Protein AF-A0A8T3RP43-F1 (afdb_monomer_lite)

Foldseek 3Di:
DQLVCVLVVNDDDDDAPVVCVVCVVVVSDDDDPLVVDDFADDDDDDDDPPDDCDPVNVVVVVVVPVVADRRRDDPVSVVVSVPPPPPDD

pLDDT: mean 81.71, std 12.96, range [41.12, 96.81]

Radius of gyration: 17.07 Å; chains: 1; bounding box: 38×24×54 Å

Sequence (89 aa):
GAVSVAAAGIGIAHVSDVLTLPELRSGRLQPLLLEWAAPAPSLMVLYPSRRHLTARVRAFADFVAEIYPAKGAWPEITAMAAGRTKSRQ

Secondary structure (DSSP, 8-state):
-HHHHHHTTS------HHHHHHHHHTTS-----GGGPPPPPPP-----TTS---HHHHHHHHHHHHHS-TTSS-HHHHHHHHHGGGS--

Structure (mmCIF, N/CA/C/O backbone):
data_AF-A0A8T3RP43-F1
#
_entry.id   AF-A0A8T3RP43-F1
#
loop_
_atom_site.group_PDB
_atom_site.id
_atom_site.type_symbol
_atom_site.label_atom_id
_atom_site.label_alt_id
_atom_site.label_comp_id
_atom_site.label_asym_id
_atom_site.label_entity_id
_atom_site.label_seq_id
_atom_site.pdbx_PDB_ins_code
_atom_site.Cartn_x
_atom_site.Cartn_y
_atom_site.Cartn_z
_atom_site.occupancy
_atom_site.B_iso_or_equiv
_atom_site.auth_seq_id
_atom_site.auth_comp_id
_atom_site.auth_asym_id
_atom_site.auth_atom_id
_atom_site.pdbx_PDB_model_num
ATOM 1 N N . GLY A 1 1 ? -15.228 -5.735 -2.960 1.00 87.88 1 GLY A N 1
ATOM 2 C CA . GLY A 1 1 ? -13.956 -6.363 -2.528 1.00 87.88 1 GLY A CA 1
ATOM 3 C C . GLY A 1 1 ? -13.726 -6.115 -1.047 1.00 87.88 1 GLY A C 1
ATOM 4 O O . GLY A 1 1 ? -14.457 -5.312 -0.482 1.00 87.88 1 GLY A O 1
ATOM 5 N N . ALA A 1 2 ? -12.734 -6.764 -0.426 1.00 91.94 2 ALA A N 1
ATOM 6 C CA . ALA A 1 2 ? -12.501 -6.687 1.028 1.00 91.94 2 ALA A CA 1
ATOM 7 C C . ALA A 1 2 ? -12.415 -5.243 1.573 1.00 91.94 2 ALA A C 1
ATOM 9 O O . ALA A 1 2 ? -13.021 -4.938 2.594 1.00 91.94 2 ALA A O 1
ATOM 10 N N . VAL A 1 3 ? -11.763 -4.335 0.834 1.00 94.81 3 VAL A N 1
ATOM 11 C CA . VAL A 1 3 ? -11.667 -2.897 1.162 1.00 94.81 3 VAL A CA 1
ATOM 12 C C . VAL A 1 3 ? -13.039 -2.232 1.295 1.00 94.81 3 VAL A C 1
ATOM 14 O O . VAL A 1 3 ? -13.299 -1.542 2.271 1.00 94.81 3 VAL A O 1
ATOM 17 N N . SER A 1 4 ? -13.938 -2.465 0.337 1.00 94.44 4 SER A N 1
ATOM 18 C CA . SER A 1 4 ? -15.272 -1.849 0.321 1.00 94.44 4 SER A CA 1
ATOM 19 C C . SER A 1 4 ? -16.159 -2.352 1.463 1.00 94.44 4 SER A C 1
ATOM 21 O O . SER A 1 4 ? -16.931 -1.575 2.010 1.00 94.44 4 SER A O 1
ATOM 23 N N . VAL A 1 5 ? -16.022 -3.622 1.855 1.00 96.62 5 VAL A N 1
ATOM 24 C CA . VAL A 1 5 ? -16.750 -4.192 3.002 1.00 96.62 5 VAL A CA 1
ATOM 25 C C . VAL A 1 5 ? -16.265 -3.561 4.310 1.00 96.62 5 VAL A C 1
ATOM 27 O O . VAL A 1 5 ? -17.080 -3.162 5.140 1.00 96.62 5 VAL A O 1
ATOM 30 N N . ALA A 1 6 ? -14.949 -3.400 4.473 1.00 96.44 6 ALA A N 1
ATOM 31 C CA . ALA A 1 6 ? -14.380 -2.714 5.631 1.00 96.44 6 ALA A CA 1
ATOM 32 C C . ALA A 1 6 ? -14.775 -1.225 5.677 1.00 96.44 6 ALA A C 1
ATOM 34 O O . ALA A 1 6 ? -15.171 -0.734 6.729 1.00 96.44 6 ALA A O 1
ATOM 35 N N . ALA A 1 7 ? -14.755 -0.526 4.537 1.00 95.81 7 ALA A N 1
ATOM 36 C CA . ALA A 1 7 ? -15.160 0.881 4.444 1.00 95.81 7 ALA A CA 1
ATOM 37 C C . ALA A 1 7 ? -16.660 1.093 4.726 1.00 95.81 7 ALA A C 1
ATOM 39 O O . ALA A 1 7 ? -17.065 2.176 5.137 1.00 95.81 7 ALA A O 1
ATOM 40 N N . ALA A 1 8 ? -17.483 0.055 4.547 1.00 96.31 8 ALA A N 1
ATOM 41 C CA . ALA A 1 8 ? -18.890 0.044 4.942 1.00 96.31 8 ALA A CA 1
ATOM 42 C C . ALA A 1 8 ? -19.109 -0.269 6.439 1.00 96.31 8 ALA A C 1
ATOM 44 O O . ALA A 1 8 ? -20.251 -0.385 6.875 1.00 96.31 8 ALA A O 1
ATOM 45 N N . GLY A 1 9 ? -18.042 -0.436 7.230 1.00 95.00 9 GLY A N 1
ATOM 46 C CA . GLY A 1 9 ? -18.124 -0.702 8.670 1.00 95.00 9 GLY A CA 1
ATOM 47 C C . GLY A 1 9 ? -18.478 -2.146 9.037 1.00 95.00 9 GLY A C 1
ATOM 48 O O . GLY A 1 9 ? -18.817 -2.420 10.184 1.00 95.00 9 GLY A O 1
ATOM 49 N N . ILE A 1 10 ? -18.399 -3.080 8.086 1.00 96.81 10 ILE A N 1
ATOM 50 C CA . ILE A 1 10 ? -18.822 -4.478 8.286 1.00 96.81 10 ILE A CA 1
ATOM 51 C C . ILE A 1 10 ? -17.717 -5.315 8.961 1.00 96.81 10 ILE A C 1
ATOM 53 O O . ILE A 1 10 ? -17.988 -6.384 9.504 1.00 96.81 10 ILE A O 1
ATOM 57 N N . GLY A 1 11 ? -16.463 -4.850 8.961 1.00 93.94 11 GLY A N 1
ATOM 58 C CA . GLY A 1 11 ? -15.368 -5.553 9.629 1.00 93.94 11 GLY A CA 1
ATOM 59 C C . GLY A 1 11 ? -13.978 -4.986 9.347 1.00 93.94 11 GLY A C 1
ATOM 60 O O . GLY A 1 11 ? -13.826 -3.867 8.860 1.00 93.94 11 GLY A O 1
ATOM 61 N N . ILE A 1 12 ? -12.958 -5.790 9.653 1.00 94.81 12 ILE A N 1
ATOM 62 C CA . ILE A 1 12 ? -11.535 -5.475 9.460 1.00 94.81 12 ILE A CA 1
ATOM 63 C C . ILE A 1 12 ? -11.020 -6.231 8.228 1.00 94.81 12 ILE A C 1
ATOM 65 O O . ILE A 1 12 ? -11.365 -7.394 8.024 1.00 94.81 12 ILE A O 1
ATOM 69 N N . ALA A 1 13 ? -10.170 -5.592 7.421 1.00 93.06 13 ALA A N 1
ATOM 70 C CA . ALA A 1 13 ? -9.536 -6.213 6.261 1.00 93.06 13 ALA A CA 1
ATOM 71 C C . ALA A 1 13 ? -8.008 -6.089 6.331 1.00 93.06 13 ALA A C 1
ATOM 73 O O . ALA A 1 13 ? -7.483 -5.005 6.579 1.00 93.06 13 ALA A O 1
ATOM 74 N N . HIS A 1 14 ? -7.306 -7.190 6.054 1.00 90.38 14 HIS A N 1
ATOM 75 C CA . HIS A 1 14 ? -5.861 -7.197 5.836 1.00 90.38 14 HIS A CA 1
ATOM 76 C C . HIS A 1 14 ? -5.586 -7.307 4.335 1.00 90.38 14 HIS A C 1
ATOM 78 O O . HIS A 1 14 ? -5.863 -8.328 3.708 1.00 90.38 14 HIS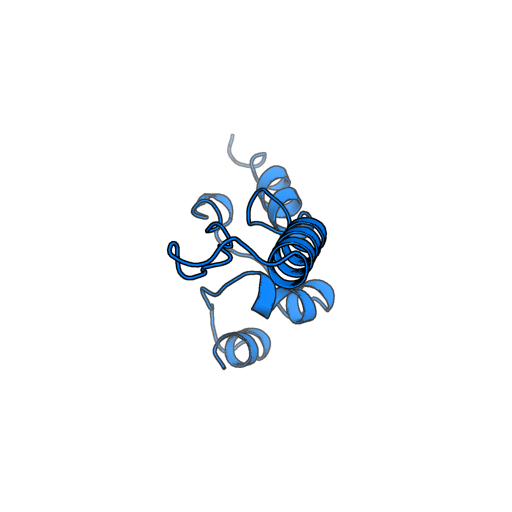 A O 1
ATOM 84 N N . VAL A 1 15 ? -5.117 -6.212 3.748 1.00 87.62 15 VAL A N 1
ATOM 85 C CA . VAL A 1 15 ? -4.957 -6.027 2.302 1.00 87.62 15 VAL A CA 1
ATOM 86 C C . VAL A 1 15 ? -3.752 -5.127 2.039 1.00 87.62 15 VAL A C 1
ATOM 88 O O . VAL A 1 15 ? -3.292 -4.434 2.945 1.00 87.62 15 VAL A O 1
ATOM 91 N N . SER A 1 16 ? -3.263 -5.103 0.796 1.00 85.19 16 SER A N 1
ATOM 92 C CA . SER A 1 16 ? -2.219 -4.151 0.402 1.00 85.19 16 SER A CA 1
ATOM 93 C C . SER A 1 16 ? -2.690 -2.709 0.603 1.00 85.19 16 SER A C 1
ATOM 95 O O . SER A 1 16 ? -3.814 -2.333 0.264 1.00 85.19 16 SER A O 1
ATOM 97 N N . ASP A 1 17 ? -1.776 -1.911 1.134 1.00 81.94 17 ASP A N 1
ATOM 98 C CA . ASP A 1 17 ? -1.847 -0.465 1.289 1.00 81.94 17 ASP A CA 1
ATOM 99 C C . ASP A 1 17 ? -2.263 0.282 0.013 1.00 81.94 17 ASP A C 1
ATOM 101 O O . ASP A 1 17 ? -3.100 1.179 0.073 1.00 81.94 17 ASP A O 1
ATOM 105 N N . VAL A 1 18 ? -1.768 -0.134 -1.153 1.00 82.56 18 VAL A N 1
ATOM 106 C CA . VAL A 1 18 ? -2.099 0.454 -2.465 1.00 82.56 18 VAL A CA 1
ATOM 107 C C . VAL A 1 18 ? -3.607 0.461 -2.719 1.00 82.56 18 VAL A C 1
ATOM 109 O O . VAL A 1 18 ? -4.144 1.414 -3.281 1.00 82.56 18 VAL A O 1
ATOM 112 N N . LEU A 1 19 ? -4.309 -0.582 -2.270 1.00 88.12 19 LEU A N 1
ATOM 113 C CA . LEU A 1 19 ? -5.757 -0.703 -2.436 1.00 88.12 19 LEU A CA 1
ATOM 114 C C . LEU A 1 19 ? -6.543 0.129 -1.415 1.00 88.12 19 LEU A C 1
ATOM 116 O O . LEU A 1 19 ? -7.731 0.370 -1.623 1.00 88.12 19 LEU A O 1
ATOM 120 N N . THR A 1 20 ? -5.918 0.547 -0.311 1.00 89.88 20 THR A N 1
ATOM 121 C CA . THR A 1 20 ? -6.591 1.244 0.794 1.00 89.88 20 THR A CA 1
ATOM 122 C C . THR A 1 20 ? -6.337 2.744 0.823 1.00 89.88 20 THR A C 1
ATOM 124 O O . THR A 1 20 ? -7.135 3.440 1.450 1.00 89.88 20 THR A O 1
ATOM 127 N N . LEU A 1 21 ? -5.320 3.281 0.128 1.00 87.62 21 LEU A N 1
ATOM 128 C CA . LEU A 1 21 ? -5.042 4.730 0.146 1.00 87.62 21 LEU A CA 1
ATOM 129 C C . LEU A 1 21 ? -6.250 5.622 -0.139 1.00 87.62 21 LEU A C 1
ATOM 131 O O . LEU A 1 21 ? -6.404 6.597 0.596 1.00 87.62 21 LEU A O 1
ATOM 135 N N . PRO A 1 22 ? -7.090 5.369 -1.164 1.00 90.62 22 PRO A N 1
ATOM 136 C CA . PRO A 1 22 ? -8.211 6.264 -1.449 1.00 90.62 22 PRO A CA 1
ATOM 137 C C . PRO A 1 22 ? -9.163 6.375 -0.253 1.00 90.62 22 PRO A C 1
ATOM 139 O O . PRO A 1 22 ? -9.577 7.465 0.137 1.00 90.62 22 PRO A O 1
ATOM 142 N N . GLU A 1 23 ? -9.445 5.237 0.374 1.00 92.38 23 GLU A N 1
ATOM 143 C CA . GLU A 1 23 ? -10.342 5.124 1.516 1.00 92.38 23 GLU A CA 1
ATOM 144 C C . GLU A 1 23 ? -9.716 5.695 2.797 1.00 92.38 23 GLU A C 1
ATOM 146 O O . GLU A 1 23 ? -10.381 6.433 3.524 1.00 92.38 23 GLU A O 1
ATOM 151 N N . LEU A 1 24 ? -8.424 5.436 3.036 1.00 89.94 24 LEU A N 1
ATOM 152 C CA . LEU A 1 24 ? -7.653 6.005 4.147 1.00 89.94 24 LEU A CA 1
ATOM 153 C C . LEU A 1 24 ? -7.587 7.534 4.060 1.00 89.94 24 LEU A C 1
ATOM 155 O O . LEU A 1 24 ? -7.876 8.217 5.038 1.00 89.94 24 LEU A O 1
ATOM 159 N N . ARG A 1 25 ? -7.268 8.085 2.880 1.00 89.75 25 ARG A N 1
ATOM 160 C CA . ARG A 1 25 ? -7.220 9.539 2.641 1.00 89.75 25 ARG A CA 1
ATOM 161 C C . ARG A 1 25 ? -8.584 10.198 2.811 1.00 89.75 25 ARG A C 1
ATOM 163 O O . ARG A 1 25 ? -8.658 11.337 3.254 1.00 89.75 25 ARG A O 1
ATOM 170 N N . SER A 1 26 ? -9.656 9.480 2.479 1.00 93.25 26 SER A N 1
ATOM 171 C CA . SER A 1 26 ? -11.027 9.951 2.695 1.00 93.25 26 SER A CA 1
ATOM 172 C C . SER A 1 26 ? -11.514 9.830 4.146 1.00 93.25 26 SER A C 1
ATOM 174 O O . SER A 1 26 ? -12.604 10.303 4.452 1.00 93.25 26 SER A O 1
ATOM 176 N N . GLY A 1 27 ? -10.750 9.175 5.029 1.00 92.69 27 GLY A N 1
ATOM 177 C CA . GLY A 1 27 ? -11.140 8.918 6.418 1.00 92.69 27 GLY A CA 1
ATOM 178 C C . GLY A 1 27 ? -12.172 7.800 6.603 1.00 92.69 27 GLY A C 1
ATOM 179 O O . GLY A 1 27 ? -12.625 7.577 7.721 1.00 92.69 27 GLY A O 1
ATOM 180 N N . ARG A 1 28 ? -12.544 7.075 5.538 1.00 94.88 28 ARG A N 1
ATOM 181 C CA . ARG A 1 28 ? -13.486 5.939 5.608 1.00 94.88 28 ARG A CA 1
ATOM 182 C C . ARG A 1 28 ? -12.858 4.664 6.161 1.00 94.88 28 ARG A C 1
ATOM 184 O O . ARG A 1 28 ? -13.572 3.765 6.591 1.00 94.88 28 ARG A O 1
ATOM 191 N N . LEU A 1 29 ? -11.529 4.581 6.157 1.00 93.69 29 LEU A N 1
ATOM 192 C CA . LEU A 1 29 ? -10.778 3.516 6.815 1.00 93.69 29 LEU A CA 1
ATOM 193 C C . LEU A 1 29 ? -9.827 4.093 7.857 1.00 93.69 29 LEU A C 1
ATOM 195 O O . LEU A 1 29 ? -9.261 5.169 7.676 1.00 93.69 29 LEU A O 1
ATOM 199 N N . GLN A 1 30 ? -9.599 3.317 8.915 1.00 91.19 30 GLN A N 1
ATOM 200 C CA . GLN A 1 30 ? -8.611 3.609 9.946 1.00 91.19 30 GLN A CA 1
ATOM 201 C C . GLN A 1 30 ? -7.636 2.429 10.089 1.00 91.19 30 GLN A C 1
ATOM 203 O O . GLN A 1 30 ? -8.087 1.293 10.242 1.00 91.19 30 GLN A O 1
ATOM 208 N N . PRO A 1 31 ? -6.309 2.662 10.104 1.00 89.44 31 PRO A N 1
ATOM 209 C CA . PRO A 1 31 ? -5.336 1.605 10.354 1.00 89.44 31 PRO A CA 1
ATOM 210 C C . PRO A 1 31 ? -5.378 1.106 11.803 1.00 89.44 31 PRO A C 1
ATOM 212 O O . PRO A 1 31 ? -5.391 1.902 12.757 1.00 89.44 31 PRO A O 1
ATOM 215 N N . LEU A 1 32 ? -5.323 -0.217 11.954 1.00 89.31 32 LEU A N 1
ATOM 216 C CA . LEU A 1 32 ? -5.362 -0.947 13.222 1.00 89.31 32 LEU A CA 1
ATOM 217 C C . LEU A 1 32 ? -4.113 -1.829 13.370 1.00 89.31 32 LEU A C 1
ATOM 219 O O . LEU A 1 32 ? -3.525 -2.218 12.365 1.00 89.31 32 LEU A O 1
ATOM 223 N N . LEU A 1 33 ? -3.742 -2.148 14.618 1.00 88.81 33 LEU A N 1
ATOM 224 C CA . LEU A 1 33 ? -2.653 -3.081 14.963 1.00 88.81 33 LEU A CA 1
ATOM 225 C C . LEU A 1 33 ? -1.307 -2.759 14.282 1.00 88.81 33 LEU A C 1
ATOM 227 O O . LEU A 1 33 ? -0.572 -3.661 13.887 1.00 88.81 33 LEU A O 1
ATOM 231 N N . LEU A 1 34 ? -0.983 -1.471 14.116 1.00 84.38 34 LEU A N 1
ATOM 232 C CA . LEU A 1 34 ? 0.223 -1.030 13.403 1.00 84.38 34 LEU A CA 1
ATOM 233 C C . LEU A 1 34 ? 1.515 -1.519 14.069 1.00 84.38 34 LEU A C 1
ATOM 235 O O . LEU A 1 34 ? 2.520 -1.705 13.394 1.00 84.38 34 LEU A O 1
ATOM 239 N N . GLU A 1 35 ? 1.483 -1.763 15.377 1.00 83.75 35 GLU A N 1
ATOM 240 C CA . GLU A 1 35 ? 2.596 -2.327 16.136 1.00 83.75 35 GLU A CA 1
ATOM 241 C C . GLU A 1 35 ? 2.860 -3.814 15.836 1.00 83.75 35 GLU A C 1
ATOM 243 O O . GLU A 1 35 ? 3.943 -4.312 16.127 1.00 83.75 35 GLU A O 1
ATOM 248 N N . TRP A 1 36 ? 1.901 -4.500 15.207 1.00 84.06 36 TRP A N 1
ATOM 249 C CA . TRP A 1 36 ? 2.015 -5.887 14.743 1.00 84.06 36 TRP A CA 1
ATOM 250 C C . TRP A 1 36 ? 2.162 -5.984 13.220 1.00 84.06 36 TRP A C 1
ATOM 252 O O . TRP A 1 36 ? 2.137 -7.085 12.666 1.00 84.06 36 TRP A O 1
ATOM 262 N N . ALA A 1 37 ? 2.276 -4.851 12.522 1.00 78.56 37 ALA A N 1
ATOM 263 C CA . ALA A 1 37 ? 2.371 -4.842 11.073 1.00 78.56 37 ALA A CA 1
ATOM 264 C C . ALA A 1 37 ? 3.690 -5.482 10.618 1.00 78.56 37 ALA A C 1
ATOM 266 O O . ALA A 1 37 ? 4.779 -5.083 11.036 1.00 78.56 37 ALA A O 1
ATOM 267 N N . ALA A 1 38 ? 3.588 -6.469 9.727 1.00 75.25 38 ALA A N 1
ATOM 268 C CA . ALA A 1 38 ? 4.755 -7.009 9.050 1.00 75.25 38 ALA A CA 1
ATOM 269 C C . ALA A 1 38 ? 5.383 -5.934 8.139 1.00 75.25 38 ALA A C 1
ATOM 271 O O . ALA A 1 38 ? 4.667 -5.057 7.643 1.00 75.25 38 ALA A O 1
ATOM 272 N N . PRO A 1 39 ? 6.700 -6.007 7.872 1.00 74.25 39 PRO A N 1
ATOM 273 C CA . PRO A 1 39 ? 7.322 -5.178 6.851 1.00 74.25 39 PRO A CA 1
ATOM 274 C C . PRO A 1 39 ? 6.564 -5.302 5.530 1.00 74.25 39 PRO A C 1
ATOM 276 O O . PRO A 1 39 ? 6.210 -6.408 5.111 1.00 74.25 39 PRO A O 1
ATOM 279 N N . ALA A 1 40 ? 6.306 -4.168 4.885 1.00 73.12 40 ALA A N 1
ATOM 280 C CA . ALA A 1 40 ? 5.569 -4.166 3.636 1.00 73.12 40 ALA A CA 1
ATOM 281 C C . ALA A 1 40 ? 6.333 -4.949 2.549 1.00 73.12 40 ALA A C 1
ATOM 283 O O . ALA A 1 40 ? 7.562 -4.837 2.461 1.00 73.12 40 ALA A O 1
ATOM 284 N N . PRO A 1 41 ? 5.632 -5.756 1.732 1.00 72.56 41 PRO A N 1
ATOM 285 C CA . PRO A 1 41 ? 6.275 -6.553 0.698 1.00 72.56 41 PRO A CA 1
ATOM 286 C C . PRO A 1 41 ? 6.914 -5.653 -0.366 1.00 72.56 41 PRO A C 1
ATOM 288 O O . PRO A 1 41 ? 6.400 -4.584 -0.696 1.00 72.56 41 PRO A O 1
ATOM 291 N N . SER A 1 42 ? 8.034 -6.100 -0.934 1.00 76.00 42 SER A N 1
ATOM 292 C CA . 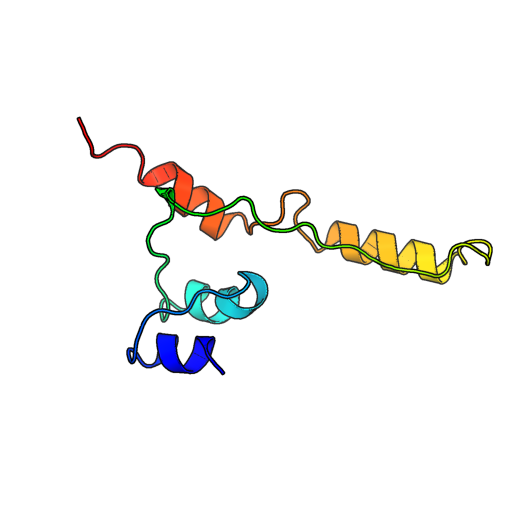SER A 1 42 ? 8.676 -5.411 -2.052 1.00 76.00 42 SER A CA 1
ATOM 293 C C . SER A 1 42 ? 7.867 -5.583 -3.341 1.00 76.00 42 SER A C 1
ATOM 295 O O . SER A 1 42 ? 7.440 -6.687 -3.685 1.00 76.00 42 SER A O 1
ATOM 297 N N . LEU A 1 43 ? 7.688 -4.493 -4.094 1.00 81.00 43 LEU A N 1
ATOM 298 C CA . LEU A 1 43 ? 7.190 -4.569 -5.465 1.00 81.00 43 LEU A CA 1
ATOM 299 C C . LEU A 1 43 ? 8.336 -4.987 -6.394 1.00 81.00 43 LEU A C 1
ATOM 301 O O . LEU A 1 43 ? 9.416 -4.399 -6.358 1.00 81.00 43 LEU A O 1
ATOM 305 N N . MET A 1 44 ? 8.099 -5.987 -7.242 1.00 84.44 44 MET A N 1
ATOM 306 C CA . MET A 1 44 ? 9.103 -6.508 -8.172 1.00 84.44 44 MET A CA 1
ATOM 307 C C . MET A 1 44 ? 8.601 -6.446 -9.613 1.00 84.44 44 MET A C 1
ATOM 309 O O . MET A 1 44 ? 7.512 -6.927 -9.923 1.00 84.44 44 MET A O 1
ATOM 313 N N . VAL A 1 45 ? 9.429 -5.912 -10.512 1.00 87.62 45 VAL A N 1
ATOM 314 C CA . VAL A 1 45 ? 9.193 -5.965 -11.960 1.00 87.62 45 VAL A CA 1
ATOM 315 C C . VAL A 1 45 ? 9.883 -7.214 -12.508 1.00 87.62 45 VAL A C 1
ATOM 317 O O . VAL A 1 45 ? 11.111 -7.280 -12.561 1.00 87.62 45 VAL A O 1
ATOM 320 N N . LEU A 1 46 ? 9.097 -8.219 -12.901 1.00 90.31 46 LEU A N 1
ATOM 321 C CA . LEU A 1 46 ? 9.606 -9.490 -13.421 1.00 90.31 46 LEU A CA 1
ATOM 322 C C . LEU A 1 46 ? 9.651 -9.482 -14.953 1.00 90.31 46 LEU A C 1
ATOM 324 O O . LEU A 1 46 ? 8.671 -9.142 -15.614 1.00 90.31 46 LEU A O 1
ATOM 328 N N . TYR A 1 47 ? 10.779 -9.905 -15.522 1.00 86.69 47 T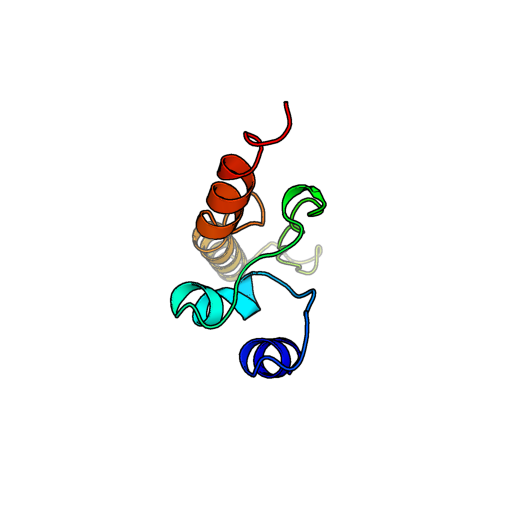YR A N 1
ATOM 329 C CA . TYR A 1 47 ? 10.967 -10.042 -16.966 1.00 86.69 47 TYR A CA 1
ATOM 330 C C . TYR A 1 47 ? 11.853 -11.257 -17.299 1.00 86.69 47 TYR A C 1
ATOM 332 O O . TYR A 1 47 ? 12.675 -11.666 -16.476 1.00 86.69 47 TYR A O 1
ATOM 340 N N . PRO A 1 48 ? 11.716 -11.864 -18.496 1.00 86.38 48 PRO A N 1
ATOM 341 C CA . PRO A 1 48 ? 12.534 -13.010 -18.891 1.00 86.38 48 PRO A CA 1
ATOM 342 C C . PRO A 1 48 ? 14.026 -12.662 -18.968 1.00 86.38 48 PRO A C 1
ATOM 344 O O . PRO A 1 48 ? 14.411 -11.717 -19.653 1.00 86.38 48 PRO A O 1
ATOM 347 N N . SER A 1 49 ? 14.881 -13.479 -18.347 1.00 73.19 49 SER A N 1
ATOM 348 C CA . SER A 1 49 ? 16.333 -13.238 -18.261 1.00 73.19 49 SER A CA 1
ATOM 349 C C . SER A 1 49 ? 17.089 -13.319 -19.594 1.00 73.19 49 SER A C 1
ATOM 351 O O . SER A 1 49 ? 18.211 -12.835 -19.697 1.00 73.19 49 SER A O 1
ATOM 353 N N . ARG A 1 50 ? 16.505 -13.952 -20.622 1.00 63.19 50 ARG A N 1
ATOM 354 C CA . ARG A 1 50 ? 17.216 -14.364 -21.850 1.00 63.19 50 ARG A CA 1
ATOM 355 C C . ARG A 1 50 ? 17.151 -13.373 -23.015 1.00 63.19 50 ARG A C 1
ATOM 357 O O . ARG A 1 50 ? 17.650 -13.677 -24.093 1.00 63.19 50 ARG A O 1
ATOM 364 N N . ARG A 1 51 ? 16.537 -12.203 -22.840 1.00 61.38 51 ARG A N 1
ATOM 365 C CA . ARG A 1 51 ? 16.602 -11.112 -23.823 1.00 61.38 51 ARG A CA 1
ATOM 366 C C . ARG A 1 51 ? 17.347 -9.955 -23.183 1.00 61.38 51 ARG A C 1
ATOM 368 O O . ARG A 1 51 ? 17.025 -9.595 -22.055 1.00 61.38 51 ARG A O 1
ATOM 375 N N . HIS A 1 52 ? 18.313 -9.374 -23.900 1.00 72.44 52 HIS A N 1
ATOM 376 C CA . HIS A 1 52 ? 18.876 -8.078 -23.524 1.00 72.44 52 HIS A CA 1
ATOM 377 C C . HIS A 1 52 ? 17.716 -7.151 -23.157 1.00 72.44 52 HIS A C 1
ATOM 379 O O . HIS A 1 52 ? 16.783 -6.996 -23.953 1.00 72.44 52 HIS A O 1
ATOM 385 N N . LEU A 1 53 ? 17.734 -6.627 -21.929 1.00 82.50 53 LEU A N 1
ATOM 386 C CA . LEU A 1 53 ? 16.672 -5.767 -21.429 1.00 82.50 53 LEU A CA 1
ATOM 387 C C . LEU A 1 53 ? 16.522 -4.609 -22.413 1.00 82.50 53 LEU A C 1
ATOM 389 O O . LEU A 1 53 ? 17.449 -3.819 -22.590 1.00 82.50 53 LEU A O 1
ATOM 393 N N . THR A 1 54 ? 15.390 -4.543 -23.108 1.00 88.75 54 THR A N 1
ATOM 394 C CA . THR A 1 54 ? 15.196 -3.482 -24.094 1.00 88.75 54 THR A CA 1
ATOM 395 C C . THR A 1 54 ? 15.156 -2.141 -23.368 1.00 88.75 54 THR A C 1
ATOM 397 O O . THR A 1 54 ? 14.691 -2.061 -22.227 1.00 88.75 54 THR A O 1
ATOM 400 N N . ALA A 1 55 ? 15.588 -1.070 -24.036 1.00 90.81 55 ALA A N 1
ATOM 401 C CA . ALA A 1 55 ? 15.535 0.277 -23.464 1.00 90.81 55 ALA A CA 1
ATOM 402 C C . ALA A 1 55 ? 14.123 0.639 -22.965 1.00 90.81 55 ALA A C 1
ATOM 404 O O . ALA A 1 55 ? 13.977 1.274 -21.929 1.00 90.81 55 ALA A O 1
ATOM 405 N N . A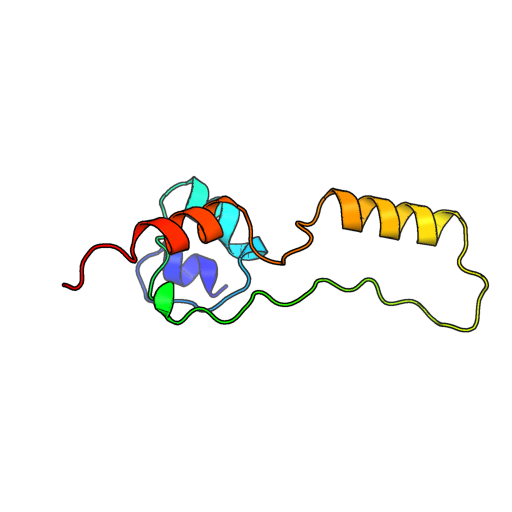RG A 1 56 ? 13.076 0.156 -23.652 1.00 91.75 56 ARG A N 1
ATOM 406 C CA . ARG A 1 56 ? 11.675 0.354 -23.257 1.00 91.75 56 ARG A CA 1
ATOM 407 C C . ARG A 1 56 ? 11.314 -0.360 -21.951 1.00 91.75 56 ARG A C 1
ATOM 409 O O . ARG A 1 56 ? 10.631 0.229 -21.123 1.00 91.75 56 ARG A O 1
ATOM 416 N N . VAL A 1 57 ? 11.752 -1.608 -21.761 1.00 91.38 57 VAL A N 1
ATOM 417 C CA . VAL A 1 57 ? 11.480 -2.348 -20.513 1.00 91.38 57 VAL A CA 1
ATOM 418 C C . VAL A 1 57 ? 12.255 -1.735 -19.352 1.00 91.38 57 VAL A C 1
ATOM 420 O O . VAL A 1 57 ? 11.692 -1.592 -18.272 1.00 91.38 57 VAL A O 1
ATOM 423 N N . ARG A 1 58 ? 13.508 -1.317 -19.581 1.00 90.06 58 ARG A N 1
ATOM 424 C CA . ARG A 1 58 ? 14.279 -0.572 -18.579 1.00 90.06 58 ARG A CA 1
ATOM 425 C C . ARG A 1 58 ? 13.568 0.723 -18.185 1.00 90.06 58 ARG A C 1
ATOM 427 O O . ARG A 1 58 ? 13.295 0.901 -17.010 1.00 90.06 58 ARG A O 1
ATOM 434 N N . ALA A 1 59 ? 13.187 1.552 -19.157 1.00 93.19 59 ALA A N 1
ATOM 435 C CA . ALA A 1 59 ? 12.491 2.809 -18.888 1.00 93.19 59 ALA A CA 1
ATOM 436 C C . ALA A 1 59 ? 11.183 2.606 -18.104 1.00 93.19 59 ALA A C 1
ATOM 438 O O . ALA A 1 59 ? 10.871 3.387 -17.214 1.00 93.19 59 ALA A O 1
ATOM 439 N N . PHE A 1 60 ? 10.429 1.539 -18.394 1.00 92.50 60 PHE A N 1
ATOM 440 C CA . PHE A 1 60 ? 9.242 1.190 -17.611 1.00 92.50 60 PHE A CA 1
ATOM 441 C C . PHE A 1 60 ? 9.587 0.772 -16.175 1.00 92.50 60 PHE A C 1
ATOM 443 O O . PHE A 1 60 ? 8.926 1.214 -15.242 1.00 92.50 60 PHE A O 1
ATOM 450 N N . ALA A 1 61 ? 10.608 -0.067 -15.987 1.00 90.94 61 ALA A N 1
ATOM 451 C CA . ALA A 1 61 ? 11.040 -0.482 -14.655 1.00 90.94 61 ALA A CA 1
ATOM 452 C C . ALA A 1 61 ? 11.527 0.713 -13.819 1.00 90.94 61 ALA A C 1
ATOM 454 O O . ALA A 1 61 ? 11.162 0.813 -12.650 1.00 90.94 61 ALA A O 1
ATOM 455 N N . ASP A 1 62 ? 12.277 1.631 -14.435 1.00 91.06 62 ASP A N 1
ATOM 456 C CA . ASP A 1 62 ? 12.744 2.869 -13.807 1.00 91.06 62 ASP A CA 1
ATOM 457 C C . ASP A 1 62 ? 11.555 3.764 -13.419 1.00 91.06 62 ASP A C 1
ATOM 459 O O . ASP A 1 62 ? 11.471 4.213 -12.279 1.00 91.06 62 ASP A O 1
ATOM 463 N N . PHE A 1 63 ? 10.579 3.936 -14.319 1.00 92.38 63 PHE A N 1
ATOM 464 C CA . PHE A 1 63 ? 9.345 4.673 -14.031 1.00 92.38 63 PHE A CA 1
ATOM 465 C C . PHE A 1 63 ? 8.568 4.068 -12.854 1.00 92.38 63 PHE A C 1
ATOM 467 O O . PHE A 1 63 ? 8.140 4.789 -11.958 1.00 92.38 63 PHE A O 1
ATOM 474 N N . VAL A 1 64 ? 8.404 2.740 -12.821 1.00 90.31 64 VAL A N 1
ATOM 475 C CA . VAL A 1 64 ? 7.728 2.053 -11.709 1.00 90.31 64 VAL A CA 1
ATOM 476 C C . VAL A 1 64 ? 8.486 2.262 -10.397 1.00 90.31 64 VAL A C 1
ATOM 478 O O . VAL A 1 64 ? 7.856 2.511 -9.372 1.00 90.31 64 VAL A O 1
ATOM 481 N N . ALA A 1 65 ? 9.819 2.190 -10.421 1.00 86.06 65 ALA A N 1
ATOM 482 C CA . ALA A 1 65 ? 10.655 2.418 -9.246 1.00 86.06 65 ALA A CA 1
ATOM 483 C C . ALA A 1 65 ? 10.589 3.866 -8.727 1.00 86.06 65 ALA A C 1
ATOM 485 O O . ALA A 1 65 ? 10.790 4.085 -7.536 1.00 86.06 65 ALA A O 1
ATOM 486 N N . GLU A 1 66 ? 10.288 4.840 -9.589 1.00 87.81 66 GLU A N 1
ATOM 487 C CA . GLU A 1 66 ? 10.092 6.242 -9.205 1.00 87.81 66 GLU A CA 1
ATOM 488 C C . GLU A 1 66 ? 8.747 6.469 -8.495 1.00 87.81 66 GLU A C 1
ATOM 490 O O . GLU A 1 66 ? 8.679 7.198 -7.505 1.00 87.81 66 GLU A O 1
ATOM 495 N N . ILE A 1 67 ? 7.673 5.831 -8.972 1.00 84.62 67 ILE A N 1
ATOM 496 C CA . ILE A 1 67 ? 6.321 6.038 -8.427 1.00 84.62 67 ILE A CA 1
ATOM 497 C C . ILE A 1 67 ? 6.009 5.165 -7.205 1.00 84.62 67 ILE A C 1
ATOM 499 O O . ILE A 1 67 ? 5.064 5.466 -6.473 1.00 84.62 67 ILE A O 1
ATOM 503 N N . TYR A 1 68 ? 6.767 4.086 -6.981 1.00 79.50 68 TYR A N 1
ATOM 504 C CA . TYR A 1 68 ? 6.596 3.214 -5.819 1.00 79.50 68 TYR A CA 1
ATOM 505 C C . TYR A 1 68 ? 7.617 3.516 -4.716 1.00 79.50 68 TYR A C 1
ATOM 507 O O . TYR A 1 68 ? 8.820 3.548 -4.974 1.00 79.50 68 TYR A O 1
ATOM 515 N N . PRO A 1 69 ? 7.179 3.659 -3.452 1.00 69.94 69 PRO A N 1
ATOM 516 C CA . PRO A 1 69 ? 8.098 3.886 -2.348 1.00 69.94 69 PRO A CA 1
ATOM 517 C C . PRO A 1 69 ? 9.030 2.680 -2.144 1.00 69.94 69 PRO A C 1
ATOM 519 O O . PRO A 1 69 ? 8.585 1.549 -1.947 1.00 69.94 69 PRO A O 1
ATOM 522 N N . ALA A 1 70 ? 10.341 2.937 -2.103 1.00 63.09 70 ALA A N 1
ATOM 523 C CA . ALA A 1 70 ? 11.387 1.909 -2.011 1.00 63.09 70 ALA A CA 1
ATOM 524 C C . ALA A 1 70 ? 11.313 1.006 -0.758 1.00 63.09 70 ALA A C 1
ATOM 526 O O . ALA A 1 70 ? 11.942 -0.048 -0.724 1.00 63.09 70 ALA A O 1
ATOM 527 N N . LYS A 1 71 ? 10.558 1.404 0.278 1.00 63.03 71 LYS A N 1
ATOM 528 C CA . LYS A 1 71 ? 10.357 0.635 1.522 1.00 63.03 71 LYS A CA 1
ATOM 529 C C . LYS A 1 71 ? 8.964 0.002 1.656 1.00 63.03 71 LYS A C 1
ATOM 531 O O . LYS A 1 71 ? 8.588 -0.406 2.749 1.00 63.03 71 LYS A O 1
ATOM 536 N N . GLY A 1 72 ? 8.209 -0.097 0.561 1.00 63.50 72 GLY A N 1
ATOM 537 C CA . GLY A 1 72 ? 6.988 -0.906 0.471 1.00 63.50 72 GLY A CA 1
ATOM 538 C C . GLY A 1 72 ? 5.754 -0.340 1.178 1.00 63.50 72 GLY A C 1
ATOM 539 O O . GLY A 1 72 ? 4.659 -0.738 0.819 1.00 63.50 72 GLY A O 1
ATOM 540 N N . ALA A 1 73 ? 5.904 0.583 2.133 1.00 67.75 73 ALA A N 1
ATOM 541 C CA . ALA A 1 73 ? 4.788 1.244 2.804 1.00 67.75 73 ALA A CA 1
ATOM 542 C C . ALA A 1 73 ? 4.697 2.717 2.401 1.00 67.75 73 ALA A C 1
ATOM 544 O O . ALA A 1 73 ? 5.703 3.435 2.366 1.00 67.75 73 ALA A O 1
ATOM 545 N N . TRP A 1 74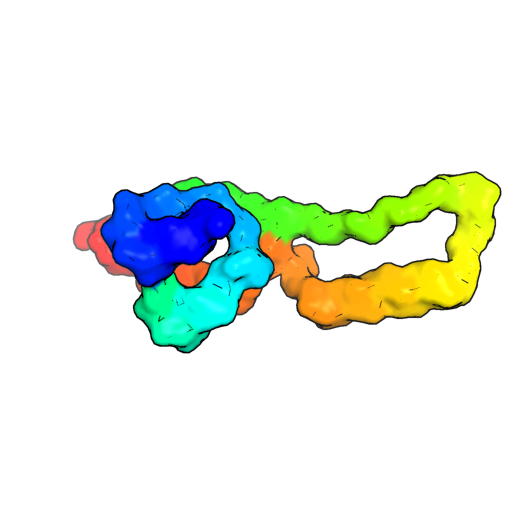 ? 3.476 3.188 2.159 1.00 73.69 74 TRP A N 1
ATOM 546 C CA . TRP A 1 74 ? 3.222 4.613 1.963 1.00 73.69 74 TRP A CA 1
ATOM 547 C C . TRP A 1 74 ? 3.597 5.431 3.215 1.00 73.69 74 TRP A C 1
ATOM 549 O O . TRP A 1 74 ? 3.407 4.954 4.348 1.00 73.69 74 TRP A O 1
ATOM 559 N N . PRO A 1 75 ? 4.138 6.658 3.049 1.00 72.94 75 PRO A N 1
ATOM 560 C CA . PRO A 1 75 ? 4.577 7.493 4.167 1.00 72.94 75 PRO A CA 1
ATOM 561 C C . PRO A 1 75 ? 3.485 7.732 5.210 1.00 72.94 75 PRO A C 1
ATOM 563 O O . PRO A 1 75 ? 3.782 7.753 6.402 1.00 72.94 75 PRO A O 1
ATOM 566 N N . GLU A 1 76 ? 2.226 7.852 4.782 1.00 74.56 76 GLU A N 1
ATOM 567 C CA . GLU A 1 76 ? 1.069 8.078 5.648 1.00 74.56 76 GLU A CA 1
ATOM 568 C C . GLU A 1 76 ? 0.911 6.952 6.682 1.00 74.56 76 GLU A C 1
ATOM 570 O O . GLU A 1 76 ? 0.806 7.212 7.879 1.00 74.56 76 GLU A O 1
ATOM 575 N N . ILE A 1 77 ? 0.978 5.692 6.244 1.00 75.75 77 ILE A N 1
ATOM 576 C CA . ILE A 1 77 ? 0.829 4.521 7.123 1.00 75.75 77 ILE A CA 1
ATOM 577 C C . ILE A 1 77 ? 2.050 4.388 8.040 1.00 75.75 77 ILE A C 1
ATOM 579 O O . ILE A 1 77 ? 1.913 4.117 9.235 1.00 75.75 77 ILE A O 1
ATOM 583 N N . THR A 1 78 ? 3.242 4.645 7.499 1.00 74.31 78 THR A N 1
ATOM 584 C CA . THR A 1 78 ? 4.503 4.575 8.250 1.00 74.31 78 THR A CA 1
ATOM 585 C C . THR A 1 78 ? 4.556 5.628 9.364 1.00 74.31 78 THR A C 1
ATOM 587 O O . THR A 1 78 ? 4.923 5.319 10.498 1.00 74.31 78 THR A O 1
ATOM 590 N N . ALA A 1 79 ? 4.135 6.864 9.081 1.00 74.06 79 ALA A N 1
ATOM 591 C CA . ALA A 1 79 ? 4.062 7.940 10.068 1.00 74.06 79 ALA A CA 1
ATOM 592 C C . ALA A 1 79 ? 3.036 7.635 11.172 1.00 74.06 79 ALA A C 1
ATOM 594 O O . ALA A 1 79 ? 3.302 7.862 12.354 1.00 74.06 79 ALA A O 1
ATOM 595 N N . MET A 1 80 ? 1.884 7.060 10.806 1.00 73.75 80 MET A N 1
ATOM 596 C CA . MET A 1 80 ? 0.858 6.638 11.765 1.00 73.75 80 MET A CA 1
ATOM 597 C C . MET A 1 80 ? 1.339 5.506 12.680 1.00 73.75 80 MET A C 1
ATOM 599 O O . MET A 1 80 ? 0.953 5.472 13.850 1.00 73.75 80 MET A O 1
ATOM 603 N N . ALA A 1 81 ? 2.187 4.607 12.175 1.00 70.44 81 ALA A N 1
ATOM 604 C CA . ALA A 1 81 ? 2.791 3.540 12.968 1.00 70.44 81 ALA A CA 1
ATOM 605 C C . ALA A 1 81 ? 3.835 4.093 13.952 1.00 70.44 81 ALA A C 1
ATOM 607 O O . ALA A 1 81 ? 3.835 3.720 15.124 1.00 70.44 81 ALA A O 1
ATOM 608 N N . ALA A 1 82 ? 4.665 5.045 13.511 1.00 67.44 82 ALA A N 1
ATOM 609 C CA . ALA A 1 82 ? 5.706 5.661 14.337 1.00 67.44 82 ALA A CA 1
ATOM 610 C C . ALA A 1 82 ? 5.157 6.532 15.489 1.00 67.44 82 ALA A C 1
ATOM 612 O O . ALA A 1 82 ? 5.805 6.672 16.526 1.00 67.44 82 ALA A O 1
ATOM 613 N N . GLY A 1 83 ? 3.967 7.126 15.332 1.00 60.84 83 GLY A N 1
ATOM 614 C CA . GLY A 1 83 ? 3.372 8.027 16.328 1.00 60.84 83 GLY A CA 1
ATOM 615 C C . GLY A 1 83 ? 2.709 7.343 17.532 1.00 60.84 83 GLY A C 1
ATOM 616 O O . GLY A 1 83 ? 2.580 7.966 18.585 1.00 60.84 83 GLY A O 1
ATOM 617 N N . ARG A 1 84 ? 2.293 6.071 17.419 1.00 59.12 84 ARG A N 1
ATOM 618 C CA . ARG A 1 84 ? 1.524 5.375 18.477 1.00 59.12 84 ARG A CA 1
ATOM 619 C C . ARG A 1 84 ? 2.379 4.602 19.486 1.00 59.12 84 ARG A C 1
ATOM 621 O O . ARG A 1 84 ? 1.857 4.152 20.500 1.00 59.12 84 ARG A O 1
ATOM 628 N N . THR A 1 85 ? 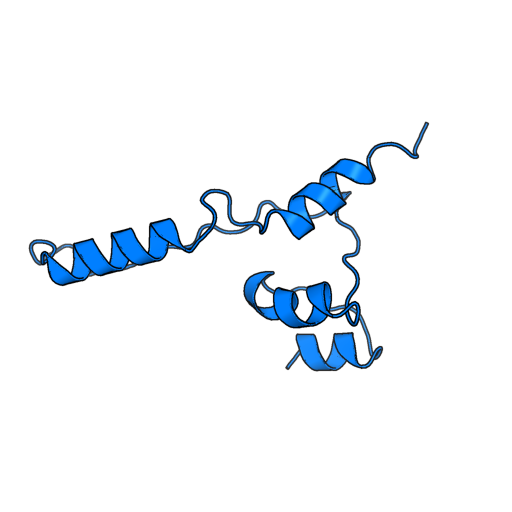3.694 4.508 19.284 1.00 54.16 85 THR A N 1
ATOM 629 C CA . THR A 1 85 ? 4.622 3.786 20.179 1.00 54.16 85 THR A CA 1
ATOM 630 C C . THR A 1 85 ? 4.817 4.463 21.552 1.00 54.16 85 THR A C 1
ATOM 632 O O . THR A 1 85 ? 5.517 3.929 22.405 1.00 54.16 85 THR A O 1
ATOM 635 N N . LYS A 1 86 ? 4.208 5.632 21.807 1.00 48.16 86 LYS A N 1
ATOM 636 C CA . LYS A 1 86 ? 4.448 6.441 23.018 1.00 48.16 86 LYS A CA 1
ATOM 637 C C . LYS A 1 86 ? 3.474 6.249 24.199 1.00 48.16 86 LYS A C 1
ATOM 639 O O . LYS A 1 86 ? 3.674 6.927 25.197 1.00 48.16 86 LYS A O 1
ATOM 644 N N . SER A 1 87 ? 2.461 5.368 24.160 1.00 46.38 87 SER A N 1
ATOM 645 C CA . SER A 1 87 ? 1.449 5.273 25.251 1.00 46.38 87 SER A CA 1
ATOM 646 C C . SER A 1 87 ? 1.391 3.947 26.036 1.00 46.38 87 SER A C 1
ATOM 648 O O . SER A 1 87 ? 0.317 3.524 26.467 1.00 46.38 87 SER A O 1
ATOM 650 N N . ARG A 1 88 ? 2.527 3.276 26.245 1.00 49.22 88 ARG A N 1
ATOM 651 C CA . ARG A 1 88 ? 2.647 2.202 27.249 1.00 49.22 88 ARG A CA 1
ATOM 652 C C . ARG A 1 88 ? 3.971 2.326 28.008 1.00 49.22 88 ARG A C 1
ATOM 654 O O . ARG A 1 88 ? 4.912 1.580 27.756 1.00 49.22 88 ARG A O 1
ATOM 661 N N . GLN A 1 89 ? 4.019 3.291 28.917 1.00 41.12 89 GLN A N 1
ATOM 662 C CA . GLN A 1 89 ? 4.698 3.158 30.205 1.00 41.12 89 GLN A CA 1
ATOM 663 C C . GLN A 1 89 ? 3.714 3.584 31.285 1.00 41.12 89 GLN A C 1
ATOM 665 O O . GLN A 1 89 ? 2.937 4.525 31.002 1.00 41.12 89 GLN A O 1
#